Protein AF-A0A7C5XII7-F1 (afdb_monomer)

Nearest PDB structures (foldseek):
  1wsj-assembly7_G  TM=5.233E-01  e=1.350E-02  Escherichia coli
  1wsj-assembly8_H  TM=5.009E-01  e=2.763E-02  Escherichia coli
  3aa3-assembly1_A  TM=4.430E-01  e=1.111E-02  Escherichia coli K-12
  2z1h-assembly1_A  TM=4.162E-01  e=7.518E-03  Escherichia coli
  1wsj-assembly5_E  TM=3.905E-01  e=1.111E-02  Escherichia coli

Structure (mmCIF, N/CA/C/O backbone):
data_AF-A0A7C5XII7-F1
#
_entry.id   AF-A0A7C5XII7-F1
#
loop_
_atom_site.group_PDB
_atom_site.id
_atom_site.type_symbol
_atom_site.label_atom_id
_atom_site.label_alt_id
_atom_site.label_comp_id
_atom_site.label_asym_id
_atom_site.label_entity_id
_atom_site.label_seq_id
_atom_site.pdbx_PDB_ins_code
_atom_site.Cartn_x
_atom_site.Cartn_y
_atom_site.Cartn_z
_atom_site.occupancy
_atom_site.B_iso_or_equiv
_atom_site.auth_seq_id
_atom_site.auth_comp_id
_atom_site.auth_asym_id
_atom_site.auth_atom_id
_atom_site.pdbx_PDB_model_num
ATOM 1 N N . MET A 1 1 ? 9.520 8.735 26.325 1.00 40.75 1 MET A N 1
ATOM 2 C CA . MET A 1 1 ? 8.452 8.108 25.521 1.00 40.75 1 MET A CA 1
ATOM 3 C C . MET A 1 1 ? 7.611 9.247 24.988 1.00 40.75 1 MET A C 1
ATOM 5 O O . MET A 1 1 ? 7.132 10.019 25.806 1.00 40.75 1 MET A O 1
ATOM 9 N N . ALA A 1 2 ? 7.565 9.451 23.673 1.00 48.22 2 ALA A N 1
ATOM 10 C CA . ALA A 1 2 ? 6.790 10.546 23.098 1.00 48.22 2 ALA A CA 1
ATOM 11 C C . ALA A 1 2 ? 5.299 10.295 23.369 1.00 48.22 2 ALA A C 1
ATOM 13 O O . ALA A 1 2 ? 4.794 9.221 23.045 1.00 48.22 2 ALA A O 1
ATOM 14 N N . GLU A 1 3 ? 4.616 11.249 24.001 1.00 52.16 3 GLU A N 1
ATOM 15 C CA . GLU A 1 3 ? 3.157 11.235 24.074 1.00 52.16 3 GLU A CA 1
ATOM 16 C C . GLU A 1 3 ? 2.620 11.334 22.645 1.00 52.16 3 GLU A C 1
ATOM 18 O O . GLU A 1 3 ? 2.922 12.277 21.912 1.00 52.16 3 GLU A O 1
ATOM 23 N N . SER A 1 4 ? 1.881 10.311 22.220 1.00 53.38 4 SER A N 1
ATOM 24 C CA . SER A 1 4 ? 1.265 10.283 20.900 1.00 53.38 4 SER A CA 1
ATOM 25 C C . SER A 1 4 ? 0.262 11.433 20.793 1.00 53.38 4 SER A C 1
ATOM 27 O O . SER A 1 4 ? -0.728 11.472 21.521 1.00 53.38 4 SER A O 1
ATOM 29 N N . LEU A 1 5 ? 0.492 12.358 19.856 1.00 56.22 5 LEU A N 1
ATOM 30 C CA . LEU A 1 5 ? -0.451 13.432 19.507 1.00 56.22 5 LEU A CA 1
ATOM 31 C C . LEU A 1 5 ? -1.767 12.888 18.911 1.00 56.22 5 LEU A C 1
ATOM 33 O O . LEU A 1 5 ? -2.726 13.636 18.717 1.00 56.22 5 LEU A O 1
ATOM 37 N N . ILE A 1 6 ? -1.845 11.577 18.657 1.00 58.38 6 ILE A N 1
ATOM 38 C CA . ILE A 1 6 ? -3.070 10.862 18.304 1.00 58.38 6 ILE A CA 1
ATOM 39 C C . ILE A 1 6 ? -3.845 10.594 19.604 1.00 58.38 6 ILE A C 1
ATOM 41 O O . ILE A 1 6 ? -3.803 9.519 20.193 1.00 58.38 6 ILE A O 1
ATOM 45 N N . SER A 1 7 ? -4.565 11.614 20.071 1.00 59.88 7 SER A N 1
ATOM 46 C CA . SER A 1 7 ? -5.283 11.630 21.357 1.00 59.88 7 SER A CA 1
ATOM 47 C C . SER A 1 7 ? -6.508 10.708 21.441 1.00 59.88 7 SER A C 1
ATOM 49 O O . SER A 1 7 ? -7.154 10.629 22.487 1.00 59.88 7 SER A O 1
ATOM 51 N N . LYS A 1 8 ? -6.857 10.004 20.355 1.00 66.00 8 LYS A N 1
ATOM 52 C CA . LYS A 1 8 ? -7.933 9.008 20.346 1.00 66.00 8 LYS A CA 1
ATOM 53 C C . LYS A 1 8 ? -7.317 7.606 20.434 1.00 66.00 8 LYS A C 1
ATOM 55 O O . LYS A 1 8 ? -6.825 7.123 19.419 1.00 66.00 8 LYS A O 1
ATOM 60 N N . PRO A 1 9 ? -7.412 6.907 21.581 1.00 67.50 9 PRO A N 1
ATOM 61 C CA . PRO A 1 9 ? -6.815 5.575 21.757 1.00 67.50 9 PRO A CA 1
ATOM 62 C C . PRO A 1 9 ? -7.385 4.509 20.804 1.00 67.50 9 PRO A C 1
ATOM 64 O O . PRO A 1 9 ? -6.812 3.437 20.653 1.00 67.50 9 PRO A O 1
ATOM 67 N N . GLY A 1 10 ? -8.520 4.800 20.158 1.00 83.88 10 GLY A N 1
ATOM 68 C CA . GLY A 1 10 ? -9.165 3.945 19.166 1.00 83.88 10 GLY A CA 1
ATOM 69 C C . GLY A 1 10 ? -8.690 4.131 17.725 1.00 83.88 10 GLY A C 1
ATOM 70 O O . GLY A 1 10 ? -9.312 3.546 16.844 1.00 83.88 10 GLY A O 1
ATOM 71 N N . VAL A 1 11 ? -7.672 4.961 17.460 1.00 92.44 11 VAL A N 1
ATOM 72 C CA . VAL A 1 11 ? -7.245 5.237 16.081 1.00 92.44 11 VAL A CA 1
ATOM 73 C C . VAL A 1 11 ? -6.616 4.007 15.448 1.00 92.44 11 VAL A C 1
ATOM 75 O O . VAL A 1 11 ? -5.676 3.456 16.013 1.00 92.44 11 VAL A O 1
ATOM 78 N N . ARG A 1 12 ? -7.105 3.619 14.269 1.00 95.31 12 ARG A N 1
ATOM 79 C CA . ARG A 1 12 ? -6.579 2.515 13.463 1.00 95.31 12 ARG A CA 1
ATOM 80 C C . ARG A 1 12 ? -5.978 3.000 12.156 1.00 95.31 12 ARG A C 1
ATOM 82 O O . ARG A 1 12 ? -6.633 3.704 11.386 1.00 95.31 12 ARG A O 1
ATOM 89 N N . ALA A 1 13 ? -4.765 2.536 11.899 1.00 96.50 13 ALA A N 1
ATOM 90 C CA . ALA A 1 13 ? -4.079 2.674 10.626 1.00 96.50 13 ALA A CA 1
ATOM 91 C C . ALA A 1 13 ? -4.022 1.318 9.922 1.00 96.50 13 ALA A C 1
ATOM 93 O O . ALA A 1 13 ? -3.866 0.291 10.583 1.00 96.50 13 ALA A O 1
ATOM 94 N N . LEU A 1 14 ? -4.091 1.319 8.593 1.00 97.94 14 LEU A N 1
ATOM 95 C CA . LEU A 1 14 ? -3.636 0.194 7.781 1.00 97.94 14 LEU A CA 1
ATOM 96 C C . LEU A 1 14 ? -2.210 0.485 7.312 1.00 97.94 14 LEU A C 1
ATOM 98 O O . LEU A 1 14 ? -2.012 1.361 6.479 1.00 97.94 14 LEU A O 1
ATOM 102 N N . GLY A 1 15 ? -1.222 -0.237 7.830 1.00 97.38 15 GLY A N 1
ATOM 103 C CA . GLY A 1 15 ? 0.134 -0.214 7.279 1.00 97.38 15 GLY A CA 1
ATOM 104 C C . GLY A 1 15 ? 0.276 -1.274 6.196 1.00 97.38 15 GLY A C 1
ATOM 105 O O . GLY A 1 15 ? -0.083 -2.423 6.451 1.00 97.38 15 GLY A O 1
ATOM 106 N N . VAL A 1 16 ? 0.788 -0.914 5.019 1.00 97.31 16 VAL A N 1
ATOM 107 C CA . VAL A 1 16 ? 1.048 -1.847 3.914 1.00 97.31 16 VAL A CA 1
ATOM 108 C C . VAL A 1 16 ? 2.537 -1.880 3.603 1.00 97.31 16 VAL A C 1
ATOM 110 O O . VAL A 1 16 ? 3.163 -0.840 3.411 1.00 97.31 16 VAL A O 1
ATOM 113 N N . ALA A 1 17 ? 3.087 -3.088 3.539 1.00 95.06 17 ALA A N 1
ATOM 114 C CA . ALA A 1 17 ? 4.457 -3.345 3.126 1.00 95.06 17 ALA A CA 1
ATOM 115 C C . ALA A 1 17 ? 4.495 -4.477 2.099 1.00 95.06 17 ALA A C 1
ATOM 117 O O . ALA A 1 17 ? 3.563 -5.281 1.981 1.00 95.06 17 ALA A O 1
ATOM 118 N N . GLU A 1 18 ? 5.594 -4.544 1.365 1.00 94.00 18 GLU A N 1
ATOM 119 C CA . GLU A 1 18 ? 5.792 -5.485 0.273 1.00 94.00 18 GLU A CA 1
ATOM 120 C C . GLU A 1 18 ? 7.130 -6.212 0.413 1.00 94.00 18 GLU A C 1
ATOM 122 O O . GLU A 1 18 ? 8.065 -5.720 1.049 1.00 94.00 18 GLU A O 1
ATOM 127 N N . SER A 1 19 ? 7.235 -7.398 -0.175 1.00 94.00 19 SER A N 1
ATOM 128 C CA . SER A 1 19 ? 8.523 -8.057 -0.337 1.00 94.00 19 SER A CA 1
ATOM 129 C C . SER A 1 19 ? 8.503 -9.021 -1.513 1.00 94.00 19 SER A C 1
ATOM 131 O O . SER A 1 19 ? 7.618 -9.877 -1.630 1.00 94.00 19 SER A O 1
ATOM 133 N N . PHE A 1 20 ? 9.539 -8.946 -2.345 1.00 93.81 20 PHE A N 1
ATOM 134 C CA . PHE A 1 20 ? 9.751 -9.857 -3.461 1.00 93.81 20 PHE A CA 1
ATOM 135 C C . PHE A 1 20 ? 11.134 -10.502 -3.419 1.00 93.81 20 PHE A C 1
ATOM 137 O O . PHE A 1 20 ? 12.060 -10.059 -2.741 1.00 93.81 20 PHE A O 1
ATOM 144 N N . ARG A 1 21 ? 11.273 -11.588 -4.178 1.00 92.19 21 ARG A N 1
ATOM 145 C CA . ARG A 1 21 ? 12.565 -12.215 -4.469 1.00 92.19 21 ARG A CA 1
ATOM 146 C C . ARG A 1 21 ? 12.910 -11.970 -5.925 1.00 92.19 21 ARG A C 1
ATOM 148 O O . ARG A 1 21 ? 12.032 -12.051 -6.782 1.00 92.19 21 ARG A O 1
ATOM 155 N N . LEU A 1 22 ? 14.187 -11.733 -6.208 1.00 84.00 22 LEU A N 1
ATOM 156 C CA . LEU A 1 22 ? 14.663 -11.585 -7.579 1.00 84.00 22 LEU A CA 1
ATOM 157 C C . LEU A 1 22 ? 14.318 -12.844 -8.397 1.00 84.00 22 LEU A C 1
ATOM 159 O O . LEU A 1 22 ? 14.554 -13.964 -7.943 1.00 84.00 22 LEU A O 1
ATOM 163 N N . GLY A 1 23 ? 13.725 -12.655 -9.578 1.00 87.00 23 GLY A N 1
ATOM 164 C CA . GLY A 1 23 ? 13.229 -13.742 -10.433 1.00 87.00 23 GLY A CA 1
ATOM 165 C C . GLY A 1 23 ? 11.823 -14.253 -10.087 1.00 87.00 23 GLY A C 1
ATOM 166 O O . GLY A 1 23 ? 11.304 -15.109 -10.801 1.00 87.00 23 GLY A O 1
ATOM 167 N N . SER A 1 24 ? 11.185 -13.740 -9.029 1.00 93.19 24 SER A N 1
ATOM 168 C CA . SER A 1 24 ? 9.760 -13.978 -8.778 1.00 93.19 24 SER A CA 1
ATOM 169 C C . SER A 1 24 ? 8.907 -13.117 -9.716 1.00 93.19 24 SER A C 1
ATOM 171 O O . SER A 1 24 ? 9.182 -11.924 -9.831 1.00 93.19 24 SER A O 1
ATOM 173 N N . PRO A 1 25 ? 7.839 -13.664 -10.323 1.00 94.56 25 PRO A N 1
ATOM 174 C CA . PRO A 1 25 ? 6.887 -12.863 -11.097 1.00 94.56 25 PRO A CA 1
ATOM 175 C C . PRO A 1 25 ? 6.005 -11.954 -10.221 1.00 94.56 25 PRO A C 1
ATOM 177 O O . PRO A 1 25 ? 5.394 -11.019 -10.731 1.00 94.56 25 PRO A O 1
ATOM 180 N N . TYR A 1 26 ? 5.936 -12.208 -8.907 1.00 96.44 26 TYR A N 1
ATOM 181 C CA . TYR A 1 26 ? 5.080 -11.455 -7.982 1.00 96.44 26 TYR A CA 1
ATOM 182 C C . TYR A 1 26 ? 5.824 -11.037 -6.708 1.00 96.44 26 TYR A C 1
ATOM 184 O O . TYR A 1 26 ? 6.669 -11.786 -6.200 1.00 96.44 26 TYR A O 1
ATOM 192 N N . SER A 1 27 ? 5.451 -9.874 -6.175 1.00 96.19 27 SER A N 1
ATOM 193 C CA . SER A 1 27 ? 5.735 -9.450 -4.805 1.00 96.19 27 SER A CA 1
ATOM 194 C C . SER A 1 27 ? 4.581 -9.826 -3.878 1.00 96.19 27 SER A C 1
ATOM 196 O O . SER A 1 27 ? 3.420 -9.871 -4.295 1.00 96.19 27 SER A O 1
ATOM 198 N N . VAL A 1 28 ? 4.896 -10.121 -2.619 1.00 96.88 28 VAL A N 1
ATOM 199 C CA . VAL A 1 28 ? 3.910 -10.357 -1.563 1.00 96.88 28 VAL A CA 1
ATOM 200 C C . VAL A 1 28 ? 3.596 -9.032 -0.886 1.00 96.88 28 VAL A C 1
ATOM 202 O O . VAL A 1 28 ? 4.488 -8.409 -0.321 1.00 96.88 28 VAL A O 1
ATOM 205 N N . LEU A 1 29 ? 2.322 -8.647 -0.890 1.00 96.94 29 LEU A N 1
ATOM 206 C CA . LEU A 1 29 ? 1.811 -7.523 -0.111 1.00 96.94 29 LEU A CA 1
ATOM 207 C C . LEU A 1 29 ? 1.258 -8.028 1.218 1.00 96.94 29 LEU A C 1
ATOM 209 O O . LEU A 1 29 ? 0.523 -9.019 1.253 1.00 96.94 29 LEU A O 1
ATOM 213 N N . VAL A 1 30 ? 1.557 -7.319 2.300 1.00 97.94 30 VAL A N 1
ATOM 214 C CA . VAL A 1 30 ? 0.958 -7.551 3.614 1.00 97.94 30 VAL A CA 1
ATOM 215 C C . VAL A 1 30 ? 0.436 -6.228 4.143 1.00 97.94 30 VAL A C 1
ATOM 217 O O . VAL A 1 30 ? 1.183 -5.258 4.238 1.00 97.94 30 VAL A O 1
ATOM 220 N N . GLY A 1 31 ? -0.843 -6.203 4.508 1.00 97.94 31 GLY A N 1
ATOM 221 C CA . GLY A 1 31 ? -1.432 -5.093 5.242 1.00 97.94 31 GLY A CA 1
ATOM 222 C C . GLY A 1 31 ? -1.788 -5.497 6.661 1.00 97.94 31 GLY A C 1
ATOM 223 O O . GLY A 1 31 ? -2.362 -6.564 6.887 1.00 97.94 31 GLY A O 1
ATOM 224 N N . VAL A 1 32 ? -1.463 -4.635 7.615 1.00 98.25 32 VAL A N 1
ATOM 225 C CA . VAL A 1 32 ? -1.750 -4.819 9.037 1.00 98.25 32 VAL A CA 1
ATOM 226 C C . VAL A 1 32 ? -2.582 -3.644 9.524 1.00 98.25 32 VAL A C 1
ATOM 228 O O . VAL A 1 32 ? -2.161 -2.493 9.422 1.00 98.25 32 VAL A O 1
ATOM 231 N N . VAL A 1 33 ? -3.757 -3.938 10.078 1.00 98.19 33 VAL A N 1
ATOM 232 C CA . VAL A 1 33 ? -4.570 -2.944 10.779 1.00 98.19 33 VAL A CA 1
ATOM 233 C C . VAL A 1 33 ? -4.105 -2.900 12.222 1.00 98.19 33 VAL A C 1
ATOM 235 O O . VAL A 1 33 ? -4.280 -3.870 12.963 1.00 98.19 33 VAL A O 1
ATOM 238 N N . MET A 1 34 ? -3.512 -1.779 12.615 1.00 96.56 34 MET A N 1
ATOM 239 C CA . MET A 1 34 ? -2.983 -1.580 13.957 1.00 96.56 34 MET A CA 1
ATOM 240 C C . MET A 1 34 ? -3.623 -0.361 14.606 1.00 96.56 34 MET A C 1
ATOM 242 O O . MET A 1 34 ? -3.782 0.693 13.986 1.00 96.56 34 MET A O 1
ATOM 246 N N . ARG A 1 35 ? -3.987 -0.516 15.876 1.00 93.62 35 ARG A N 1
ATOM 247 C CA . ARG A 1 35 ? -4.497 0.558 16.719 1.00 93.62 35 ARG A CA 1
ATOM 248 C C . ARG A 1 35 ? -3.347 1.330 17.368 1.00 93.62 35 ARG A C 1
ATOM 250 O O . ARG A 1 35 ? -2.260 0.795 17.559 1.00 93.62 35 ARG A O 1
ATOM 257 N N . SER A 1 36 ? -3.581 2.580 17.760 1.00 90.31 36 SER A N 1
ATOM 258 C CA . SER A 1 36 ? -2.566 3.451 18.375 1.00 90.31 36 SER A CA 1
ATOM 259 C C . SER A 1 36 ? -1.935 2.911 19.668 1.00 90.31 36 SER A C 1
ATOM 261 O O . SER A 1 36 ? -0.884 3.399 20.072 1.00 90.31 36 SER A O 1
ATOM 263 N N . ASP A 1 37 ? -2.557 1.932 20.329 1.00 89.12 37 ASP A N 1
ATOM 264 C CA . ASP A 1 37 ? -2.014 1.237 21.504 1.00 89.12 37 ASP A CA 1
ATOM 265 C C . ASP A 1 37 ? -1.243 -0.056 21.158 1.00 89.12 37 ASP A C 1
ATOM 267 O O . ASP A 1 37 ? -0.863 -0.807 22.053 1.00 89.12 37 ASP A O 1
ATOM 271 N N . GLY A 1 38 ? -0.999 -0.313 19.869 1.00 90.00 38 GLY A N 1
ATOM 272 C CA . GLY A 1 38 ? -0.226 -1.449 19.364 1.00 90.00 38 GLY A CA 1
ATOM 273 C C . GLY A 1 38 ? -1.037 -2.724 19.126 1.00 90.00 38 GLY A C 1
ATOM 274 O O . GLY A 1 38 ? -0.474 -3.718 18.667 1.00 90.00 38 GLY A O 1
ATOM 275 N N . MET A 1 39 ? -2.345 -2.725 19.404 1.00 94.31 39 MET A N 1
ATOM 276 C CA . MET A 1 39 ? -3.193 -3.886 19.130 1.00 94.31 39 MET A CA 1
ATOM 277 C C . MET A 1 39 ? -3.346 -4.106 17.620 1.00 94.31 39 MET A C 1
ATOM 279 O O . MET A 1 39 ? -3.667 -3.174 16.881 1.00 94.31 39 MET A O 1
ATOM 283 N N . ILE A 1 40 ? -3.147 -5.347 17.169 1.00 97.00 40 ILE A N 1
ATOM 284 C CA . ILE A 1 40 ? -3.404 -5.752 15.782 1.00 97.00 40 ILE A CA 1
ATOM 285 C C . ILE A 1 40 ? -4.853 -6.228 15.679 1.00 97.00 40 ILE A C 1
ATOM 287 O O . ILE A 1 40 ? -5.222 -7.244 16.265 1.00 97.00 40 ILE A O 1
ATOM 291 N N . ASP A 1 41 ? -5.654 -5.501 14.905 1.00 95.88 41 ASP A N 1
ATOM 292 C CA . ASP A 1 41 ? -7.082 -5.772 14.705 1.00 95.88 41 ASP A CA 1
ATOM 293 C C . ASP A 1 41 ? -7.353 -6.577 13.418 1.00 95.88 41 ASP A C 1
ATOM 295 O O . ASP A 1 41 ? -8.465 -7.076 13.220 1.00 95.88 41 ASP A O 1
ATOM 299 N N . GLY A 1 42 ? -6.365 -6.708 12.527 1.00 97.19 42 GLY A N 1
ATOM 300 C CA . GLY A 1 42 ? -6.506 -7.457 11.281 1.00 97.19 42 GLY A CA 1
ATOM 301 C C . GLY A 1 42 ? -5.220 -7.548 10.467 1.00 97.19 42 GLY A C 1
ATOM 302 O O . GLY A 1 42 ? -4.336 -6.699 10.578 1.00 97.19 42 GLY A O 1
ATOM 303 N N . VAL A 1 43 ? -5.137 -8.584 9.634 1.00 98.12 43 VAL A N 1
ATOM 304 C CA . VAL A 1 43 ? -4.052 -8.802 8.671 1.00 98.12 43 VAL A CA 1
ATOM 305 C C . VAL A 1 43 ? -4.668 -9.248 7.351 1.00 98.12 43 VAL A C 1
ATOM 307 O O . VAL A 1 43 ? -5.565 -10.090 7.344 1.00 98.12 43 VAL A O 1
ATOM 310 N N . SER A 1 44 ? -4.178 -8.703 6.244 1.00 97.94 44 SER A N 1
ATOM 311 C CA . SER A 1 44 ? -4.537 -9.128 4.893 1.00 97.94 44 SER A CA 1
ATOM 312 C C . SER A 1 44 ? -3.281 -9.365 4.062 1.00 97.94 44 SER A C 1
ATOM 314 O O . SER A 1 44 ? -2.250 -8.723 4.273 1.00 97.94 44 SER A O 1
ATOM 316 N N . LEU A 1 45 ? -3.364 -10.319 3.137 1.00 98.00 45 LEU A N 1
ATOM 317 C CA . LEU A 1 45 ? -2.288 -10.664 2.220 1.00 98.00 45 LEU A CA 1
ATOM 318 C C . LEU A 1 45 ? -2.762 -10.463 0.788 1.00 98.00 45 LEU A C 1
ATOM 320 O O . LEU A 1 45 ? -3.855 -10.885 0.413 1.00 98.00 45 LEU A O 1
ATOM 324 N N . GLY A 1 46 ? -1.891 -9.883 -0.023 1.00 96.62 46 GLY A N 1
ATOM 325 C CA . GLY A 1 46 ? -2.097 -9.681 -1.445 1.00 96.62 46 GLY A CA 1
ATOM 326 C C . GLY A 1 46 ? -0.846 -10.027 -2.235 1.00 96.62 46 GLY A C 1
ATOM 327 O O . GLY A 1 46 ? 0.181 -10.451 -1.697 1.00 96.62 46 GLY A O 1
ATOM 328 N N . ARG A 1 47 ? -0.939 -9.848 -3.547 1.00 97.25 47 ARG A N 1
ATOM 329 C CA . ARG A 1 47 ? 0.201 -9.926 -4.455 1.00 97.25 47 ARG A CA 1
ATOM 330 C C . ARG A 1 47 ? 0.097 -8.804 -5.466 1.00 97.25 47 ARG A C 1
ATOM 332 O O . ARG A 1 47 ? -1.014 -8.424 -5.817 1.00 97.25 47 ARG A O 1
ATOM 339 N N . THR A 1 48 ? 1.246 -8.345 -5.928 1.00 97.00 48 THR A N 1
ATOM 340 C CA . THR A 1 48 ? 1.369 -7.413 -7.048 1.00 97.00 48 THR A CA 1
ATOM 341 C C . THR A 1 48 ? 2.447 -7.926 -7.992 1.00 97.00 48 THR A C 1
ATOM 343 O O . THR A 1 48 ? 3.321 -8.699 -7.586 1.00 97.00 48 THR A O 1
ATOM 346 N N . THR A 1 49 ? 2.382 -7.543 -9.256 1.00 96.19 49 THR A N 1
ATOM 347 C CA . THR A 1 49 ? 3.331 -7.991 -10.275 1.00 96.19 49 THR A CA 1
ATOM 348 C C . THR A 1 49 ? 4.665 -7.259 -10.107 1.00 96.19 49 THR A C 1
ATOM 350 O O . THR A 1 49 ? 4.695 -6.045 -9.907 1.00 96.19 49 THR A O 1
ATOM 353 N N . VAL A 1 50 ? 5.786 -7.984 -10.160 1.00 94.38 50 VAL A N 1
ATOM 354 C CA . VAL A 1 50 ? 7.122 -7.360 -10.101 1.00 94.38 50 VAL A CA 1
ATOM 355 C C . VAL A 1 50 ? 7.385 -6.654 -11.433 1.00 94.38 50 VAL A C 1
ATOM 357 O O . VAL A 1 50 ? 7.304 -7.303 -12.474 1.00 94.38 50 VAL A O 1
ATOM 360 N N . GLY A 1 51 ? 7.667 -5.347 -11.420 1.00 90.25 51 GLY A N 1
ATOM 361 C CA . GLY A 1 51 ? 7.748 -4.542 -12.650 1.00 90.25 51 GLY A CA 1
ATOM 362 C C . GLY A 1 51 ? 6.407 -4.299 -13.343 1.00 90.25 51 GLY A C 1
ATOM 363 O O . GLY A 1 51 ? 6.393 -3.948 -14.516 1.00 90.25 51 GLY A O 1
ATOM 364 N N . GLY A 1 52 ? 5.286 -4.549 -12.659 1.00 92.25 52 GLY A N 1
ATOM 365 C CA . GLY A 1 52 ? 3.948 -4.307 -13.199 1.00 92.25 52 GLY A CA 1
ATOM 366 C C . GLY A 1 52 ? 3.440 -2.883 -12.968 1.00 92.25 52 GLY A C 1
ATOM 367 O O . GLY A 1 52 ? 4.170 -2.015 -12.505 1.00 92.25 52 GLY A O 1
ATOM 368 N N . LEU A 1 53 ? 2.149 -2.689 -13.248 1.00 93.69 53 LEU A N 1
ATOM 369 C CA . LEU A 1 53 ? 1.397 -1.440 -13.032 1.00 93.69 53 LEU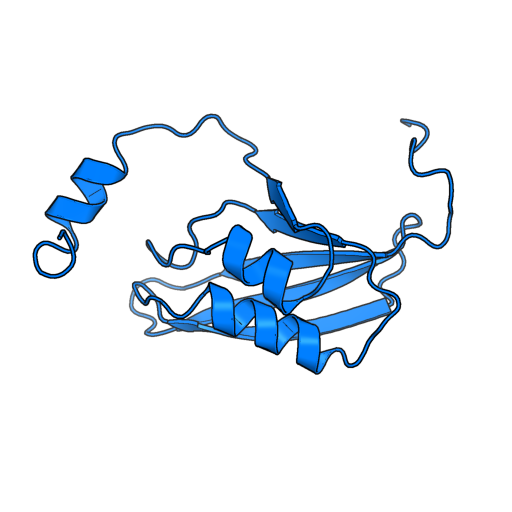 A CA 1
ATOM 370 C C . LEU A 1 53 ? 0.144 -1.671 -12.162 1.00 93.69 53 LEU A C 1
ATOM 372 O O . LEU A 1 53 ? -0.831 -0.928 -12.217 1.00 93.69 53 LEU A O 1
ATOM 3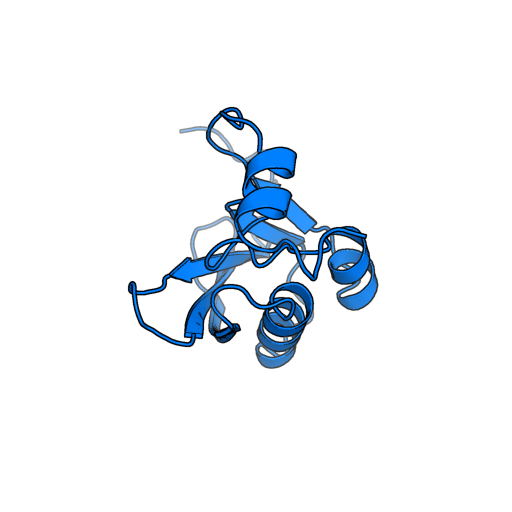76 N N . ASP A 1 54 ? 0.128 -2.769 -11.406 1.00 96.38 54 ASP A N 1
ATOM 377 C CA . ASP A 1 54 ? -1.016 -3.250 -10.628 1.00 96.38 54 ASP A CA 1
ATOM 378 C C . ASP A 1 54 ? -0.918 -2.953 -9.122 1.00 96.38 54 ASP A C 1
ATOM 380 O O . ASP A 1 54 ? -1.773 -3.427 -8.368 1.00 96.38 54 ASP A O 1
ATOM 384 N N . ALA A 1 55 ? 0.074 -2.178 -8.662 1.00 96.94 55 ALA A N 1
ATOM 385 C CA . ALA A 1 55 ? 0.270 -1.885 -7.240 1.00 96.94 55 ALA A CA 1
ATOM 386 C C . ALA A 1 55 ? -0.929 -1.160 -6.613 1.00 96.94 55 ALA A C 1
ATOM 388 O O . ALA A 1 55 ? -1.445 -1.621 -5.591 1.00 96.94 55 ALA A O 1
ATOM 389 N N . THR A 1 56 ? -1.416 -0.083 -7.242 1.00 97.69 56 THR A N 1
ATOM 390 C CA . THR A 1 56 ? -2.578 0.698 -6.774 1.00 97.69 56 THR A CA 1
ATOM 391 C C . THR A 1 56 ? -3.791 -0.200 -6.540 1.00 97.69 56 THR A C 1
ATOM 393 O O . THR A 1 56 ? -4.369 -0.234 -5.453 1.00 97.69 56 THR A O 1
ATOM 396 N N . GLU A 1 57 ? -4.135 -0.997 -7.548 1.00 98.19 57 GLU A N 1
ATOM 397 C CA . GLU A 1 57 ? -5.276 -1.906 -7.504 1.00 98.19 57 GLU A CA 1
ATOM 398 C C . GLU A 1 57 ? -5.084 -3.060 -6.517 1.00 98.19 57 GLU A C 1
ATOM 400 O O . GLU A 1 57 ? -6.024 -3.510 -5.862 1.00 98.19 57 GLU A O 1
ATOM 405 N N . SER A 1 58 ? -3.856 -3.551 -6.373 1.00 97.88 58 SER A N 1
ATOM 406 C CA . SER A 1 58 ? -3.552 -4.622 -5.427 1.00 97.88 58 SER A CA 1
ATOM 407 C C . SER A 1 58 ? -3.664 -4.154 -3.978 1.00 97.88 58 SER A C 1
ATOM 409 O O . SER A 1 58 ? -4.177 -4.902 -3.145 1.00 97.88 58 SER A O 1
ATOM 411 N N . ILE A 1 59 ? -3.265 -2.914 -3.681 1.00 98.00 59 ILE A N 1
ATOM 412 C CA . ILE A 1 59 ? -3.457 -2.299 -2.362 1.00 98.00 59 ILE A CA 1
ATOM 413 C C . ILE A 1 59 ? -4.943 -2.033 -2.101 1.00 98.00 59 ILE A C 1
ATOM 415 O O . ILE A 1 59 ? -5.423 -2.329 -1.006 1.00 98.00 59 ILE A O 1
ATOM 419 N N . ALA A 1 60 ? -5.688 -1.545 -3.098 1.00 98.19 60 ALA A N 1
ATOM 420 C CA . ALA A 1 60 ? -7.125 -1.322 -2.960 1.00 98.19 60 ALA A CA 1
ATOM 421 C C . ALA A 1 60 ? -7.874 -2.622 -2.619 1.00 98.19 60 ALA A C 1
ATOM 423 O O . ALA A 1 60 ? -8.590 -2.681 -1.620 1.00 98.19 60 ALA A O 1
ATOM 424 N N . ARG A 1 61 ? -7.607 -3.710 -3.354 1.00 98.12 61 ARG A N 1
ATOM 425 C CA . ARG A 1 61 ? -8.164 -5.041 -3.049 1.00 98.12 61 ARG A CA 1
ATOM 426 C C . ARG A 1 61 ? -7.764 -5.553 -1.667 1.00 98.12 61 ARG A C 1
ATOM 428 O O . ARG A 1 61 ? -8.567 -6.201 -0.999 1.00 98.12 61 ARG A O 1
ATOM 435 N N . LEU A 1 62 ? -6.527 -5.288 -1.243 1.00 97.50 62 LEU A N 1
ATOM 436 C CA . LEU A 1 62 ? -6.032 -5.680 0.077 1.00 97.50 62 LEU A CA 1
ATOM 437 C C . LEU A 1 62 ? -6.804 -4.964 1.194 1.00 97.50 62 LEU A C 1
ATOM 439 O O . LEU A 1 62 ? -7.134 -5.591 2.202 1.00 97.50 62 LEU A O 1
ATOM 443 N N . TYR A 1 63 ? -7.105 -3.675 1.010 1.00 98.19 63 TYR A N 1
ATOM 444 C CA . TYR A 1 63 ? -7.954 -2.902 1.914 1.00 98.19 63 TYR A CA 1
ATOM 445 C C . TYR A 1 63 ? -9.387 -3.449 1.943 1.00 98.19 63 TYR A C 1
ATOM 447 O O . TYR A 1 63 ? -9.916 -3.743 3.014 1.00 98.19 63 TYR A O 1
ATOM 455 N N . GLU A 1 64 ? -10.000 -3.650 0.775 1.00 97.31 64 GLU A N 1
ATOM 456 C CA . GLU A 1 64 ? -11.374 -4.150 0.654 1.00 97.31 64 GLU A CA 1
ATOM 457 C C . GLU A 1 64 ? -11.552 -5.530 1.298 1.00 97.31 64 GLU A C 1
ATOM 459 O O . GLU A 1 64 ? -12.552 -5.780 1.975 1.00 97.31 64 GLU A O 1
ATOM 464 N N . SER A 1 65 ? -10.564 -6.420 1.156 1.00 97.50 65 SER A N 1
ATOM 465 C CA . SER A 1 65 ? -10.635 -7.779 1.698 1.00 97.50 65 SER A CA 1
ATOM 466 C C . SER A 1 65 ? -10.613 -7.834 3.227 1.00 97.50 65 SER A C 1
ATOM 468 O O . SER A 1 65 ? -10.969 -8.863 3.799 1.00 97.50 65 SER A O 1
ATOM 470 N N . LEU A 1 66 ? -10.199 -6.755 3.905 1.00 97.25 66 LEU A N 1
ATOM 471 C CA . LEU A 1 66 ? -10.320 -6.651 5.360 1.00 97.25 66 LEU A CA 1
ATOM 472 C C . LEU A 1 66 ? -11.791 -6.534 5.785 1.00 97.25 66 LEU A C 1
ATOM 474 O O . LEU A 1 66 ? -12.124 -6.931 6.900 1.00 97.25 66 LEU A O 1
ATOM 478 N N . GLY A 1 67 ? -12.668 -6.002 4.922 1.00 96.25 67 GLY A N 1
ATOM 479 C CA . GLY A 1 67 ? -14.095 -5.835 5.214 1.00 96.25 67 GLY A CA 1
ATOM 480 C C . GLY A 1 67 ? -14.366 -4.881 6.381 1.00 96.25 67 GLY A C 1
ATOM 481 O O . GLY A 1 67 ? -15.318 -5.079 7.136 1.00 96.25 67 GLY A O 1
ATOM 482 N N . ARG A 1 68 ? -13.502 -3.875 6.569 1.00 94.50 68 ARG A N 1
ATOM 483 C CA . ARG A 1 68 ? -13.540 -2.944 7.702 1.00 94.50 68 ARG A CA 1
ATOM 484 C C . ARG A 1 68 ? -13.868 -1.532 7.249 1.00 94.50 68 ARG A C 1
ATOM 486 O O . ARG A 1 68 ? -13.375 -1.072 6.230 1.00 94.50 68 ARG A O 1
ATOM 493 N N . ASN A 1 69 ? -14.646 -0.829 8.061 1.00 94.31 69 ASN A N 1
ATOM 494 C CA . ASN A 1 69 ? -14.999 0.581 7.873 1.00 94.31 69 ASN A CA 1
ATOM 495 C C . ASN A 1 69 ? -14.433 1.486 8.981 1.00 94.31 69 ASN A C 1
ATOM 497 O O . ASN A 1 69 ? -14.801 2.652 9.082 1.00 94.31 69 ASN A O 1
ATOM 501 N N . ASP A 1 70 ? -13.586 0.937 9.851 1.00 95.00 70 ASP A N 1
ATOM 502 C CA . ASP A 1 70 ? -13.025 1.611 11.020 1.00 95.00 70 ASP A CA 1
ATOM 503 C C . ASP A 1 70 ? -11.522 1.900 10.885 1.00 95.00 70 ASP A C 1
ATOM 505 O O . ASP A 1 70 ? -10.882 2.276 11.870 1.00 95.00 70 ASP A O 1
ATOM 509 N N . ILE A 1 71 ? -10.975 1.716 9.678 1.00 96.88 71 ILE A N 1
ATOM 510 C CA . ILE A 1 71 ? -9.626 2.122 9.277 1.00 96.88 71 ILE A CA 1
ATOM 511 C C . ILE A 1 71 ? -9.688 3.604 8.913 1.00 96.88 71 ILE A C 1
ATOM 513 O O . ILE A 1 71 ? -10.503 4.008 8.091 1.00 96.88 71 ILE A O 1
ATOM 517 N N . GLN A 1 72 ? -8.843 4.423 9.533 1.00 95.81 72 GLN A N 1
ATOM 518 C CA . GLN A 1 72 ? -8.939 5.881 9.396 1.00 95.81 72 GLN A CA 1
ATOM 519 C C . GLN A 1 72 ?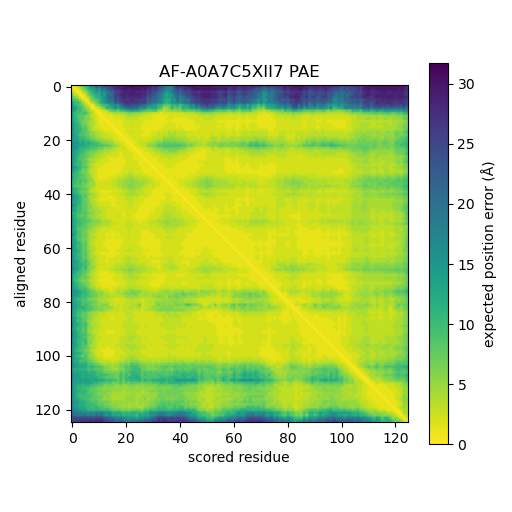 -7.939 6.469 8.412 1.00 95.81 72 GLN A C 1
ATOM 521 O O . GLN A 1 72 ? -8.130 7.599 7.979 1.00 95.81 72 GLN A O 1
ATOM 526 N N . PHE A 1 73 ? -6.858 5.752 8.118 1.00 96.62 73 PHE A N 1
ATOM 527 C CA . PHE A 1 73 ? -5.863 6.123 7.121 1.00 96.62 73 PHE A CA 1
ATOM 528 C C . PHE A 1 73 ? -4.999 4.913 6.770 1.00 96.62 73 PHE A C 1
ATOM 530 O O . PHE A 1 73 ? -4.907 3.947 7.538 1.00 96.62 73 PHE A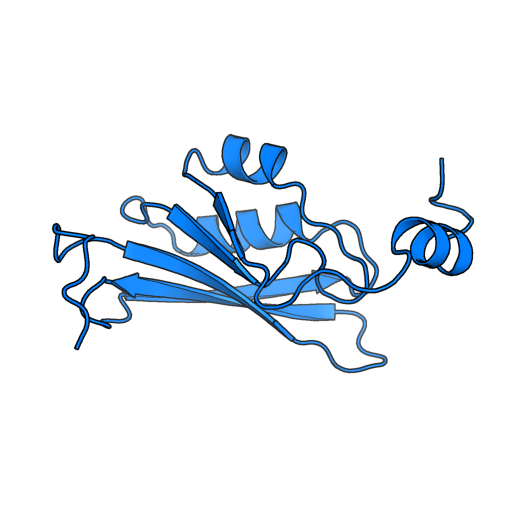 O 1
ATOM 537 N N . LEU A 1 74 ? -4.354 4.989 5.612 1.00 97.81 74 LEU A N 1
ATOM 538 C CA . LEU A 1 74 ? -3.445 3.973 5.099 1.00 97.81 74 LEU A CA 1
ATOM 539 C C . LEU A 1 74 ? -2.025 4.548 5.048 1.00 97.81 74 LEU A C 1
ATOM 541 O O . LEU A 1 74 ? -1.835 5.688 4.633 1.00 97.81 74 LEU A O 1
ATOM 545 N N . MET A 1 75 ? -1.034 3.777 5.490 1.00 96.44 75 MET A N 1
ATOM 546 C CA . MET A 1 75 ? 0.387 4.125 5.449 1.00 96.44 75 MET A CA 1
ATOM 547 C C . MET A 1 75 ? 1.139 3.159 4.534 1.00 96.44 75 MET A C 1
ATOM 549 O O . MET A 1 75 ? 0.965 1.945 4.654 1.00 96.44 75 MET A O 1
ATOM 553 N N . ILE A 1 76 ? 1.985 3.694 3.657 1.00 94.94 76 ILE A N 1
ATOM 554 C CA . ILE A 1 76 ? 2.819 2.924 2.726 1.00 94.94 76 ILE A CA 1
ATOM 555 C C . ILE A 1 76 ? 4.263 3.396 2.853 1.00 94.94 76 ILE A C 1
ATOM 557 O O . ILE A 1 76 ? 4.514 4.599 2.957 1.00 94.94 76 ILE A O 1
ATOM 561 N N . ASP A 1 77 ? 5.195 2.449 2.852 1.00 88.62 77 ASP A N 1
ATOM 562 C CA . ASP A 1 77 ? 6.628 2.721 2.759 1.00 88.62 77 ASP A CA 1
ATOM 563 C C . ASP A 1 77 ? 7.032 2.913 1.288 1.00 88.62 77 ASP A C 1
ATOM 565 O O . ASP A 1 77 ? 7.113 1.953 0.522 1.00 88.62 77 ASP A O 1
ATOM 569 N N . GLY A 1 78 ? 7.218 4.171 0.887 1.00 87.56 78 GLY A N 1
ATOM 570 C CA . GLY A 1 78 ? 7.471 4.581 -0.492 1.00 87.56 78 GLY A CA 1
ATOM 571 C C . GLY A 1 78 ? 6.247 4.503 -1.418 1.00 87.56 78 GLY A C 1
ATOM 572 O O . GLY A 1 78 ? 5.257 3.824 -1.156 1.00 87.56 78 GLY A O 1
ATOM 573 N N . CYS A 1 79 ? 6.311 5.223 -2.541 1.00 88.62 79 CYS A N 1
ATOM 574 C CA . CYS A 1 79 ? 5.297 5.174 -3.606 1.00 88.62 79 CYS A CA 1
ATOM 575 C C . CYS A 1 79 ? 5.715 4.295 -4.794 1.00 88.62 79 CYS A C 1
ATOM 577 O O . CYS A 1 79 ? 4.965 4.163 -5.757 1.00 88.62 79 CYS A O 1
ATOM 579 N N . ILE A 1 80 ? 6.908 3.699 -4.739 1.00 90.75 80 ILE A N 1
ATOM 580 C CA . ILE A 1 80 ? 7.429 2.791 -5.757 1.00 90.75 80 ILE A CA 1
ATOM 581 C C . ILE A 1 80 ? 7.772 1.484 -5.061 1.00 90.75 80 ILE A C 1
ATOM 583 O O . ILE A 1 80 ? 8.697 1.436 -4.254 1.00 90.75 80 ILE A O 1
ATOM 587 N N . ILE A 1 81 ? 7.035 0.431 -5.393 1.00 89.94 81 ILE A N 1
ATOM 588 C CA . ILE A 1 81 ? 7.201 -0.891 -4.794 1.00 89.94 81 ILE A CA 1
ATOM 589 C C . ILE A 1 81 ? 7.511 -1.934 -5.862 1.00 89.94 81 ILE A C 1
ATOM 591 O O . ILE A 1 81 ? 7.381 -1.679 -7.055 1.00 89.94 81 ILE A O 1
ATOM 595 N N . SER A 1 82 ? 7.909 -3.135 -5.448 1.00 87.38 82 SER A N 1
ATOM 596 C CA . SER A 1 82 ? 7.904 -4.332 -6.298 1.00 87.38 82 SER A CA 1
ATOM 597 C C . SER A 1 82 ? 8.638 -4.137 -7.626 1.00 87.38 82 SER A C 1
ATOM 599 O O . SER A 1 82 ? 8.149 -4.546 -8.675 1.00 87.38 82 SER A O 1
ATOM 601 N N . TRP A 1 83 ? 9.813 -3.503 -7.569 1.00 88.88 83 TRP A N 1
ATOM 602 C CA . TRP A 1 83 ? 10.628 -3.143 -8.732 1.00 88.88 83 TRP A CA 1
ATOM 603 C C . TRP A 1 83 ? 9.896 -2.225 -9.727 1.00 88.88 83 TRP A C 1
ATOM 605 O O . TRP A 1 83 ? 9.451 -2.676 -10.770 1.00 88.88 83 TRP A O 1
ATOM 615 N N . TYR A 1 84 ? 9.822 -0.925 -9.423 1.00 89.50 84 TYR A N 1
ATOM 616 C CA . TYR A 1 84 ? 9.223 0.110 -10.287 1.00 89.50 84 TYR A CA 1
ATOM 617 C C . TYR A 1 84 ? 7.706 -0.003 -10.535 1.00 89.50 84 TYR A C 1
ATOM 619 O O . TYR A 1 84 ? 7.189 0.668 -11.420 1.00 89.50 84 TYR A O 1
ATOM 627 N N . ASN A 1 85 ? 6.974 -0.771 -9.724 1.00 92.38 85 ASN A N 1
ATOM 628 C CA . ASN A 1 85 ? 5.511 -0.774 -9.734 1.00 92.38 85 ASN A CA 1
ATOM 629 C C . ASN A 1 85 ? 5.005 0.429 -8.921 1.00 92.38 85 ASN A C 1
ATOM 631 O O . ASN A 1 85 ? 5.017 0.425 -7.685 1.00 92.38 85 ASN A O 1
ATOM 635 N N . ILE A 1 86 ? 4.677 1.507 -9.632 1.00 93.19 86 ILE A N 1
ATOM 636 C CA . ILE A 1 86 ? 4.337 2.810 -9.054 1.00 93.19 86 ILE A CA 1
ATOM 637 C C . ILE A 1 86 ? 2.912 2.780 -8.497 1.00 93.19 86 ILE A C 1
ATOM 639 O O . ILE A 1 86 ? 1.986 2.275 -9.128 1.00 93.19 86 ILE A O 1
ATOM 643 N N . ILE A 1 87 ? 2.736 3.361 -7.313 1.00 95.94 87 ILE A N 1
ATOM 644 C CA . ILE A 1 87 ? 1.438 3.540 -6.670 1.00 95.94 87 ILE A CA 1
ATOM 645 C C . ILE A 1 87 ? 0.911 4.934 -7.014 1.00 95.94 87 ILE A C 1
ATOM 647 O O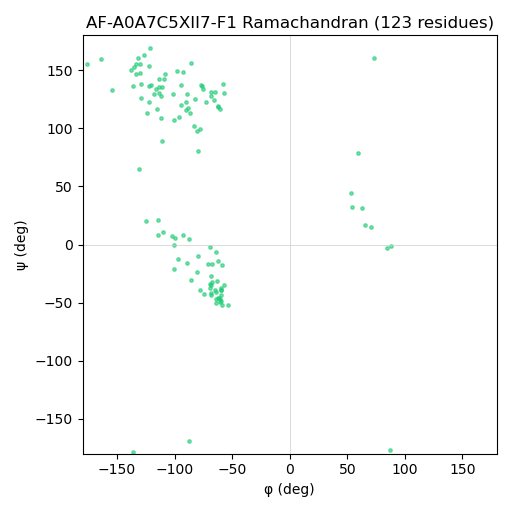 . ILE A 1 87 ? 1.515 5.943 -6.645 1.00 95.94 87 ILE A O 1
ATOM 651 N N . ASP A 1 88 ? -0.252 4.992 -7.658 1.00 96.19 88 ASP A N 1
ATOM 652 C CA . ASP A 1 88 ? -1.008 6.233 -7.831 1.00 96.19 88 ASP A CA 1
ATOM 653 C C . ASP A 1 88 ? -1.739 6.560 -6.520 1.00 96.19 88 ASP A C 1
ATOM 655 O O . ASP A 1 88 ? -2.782 5.991 -6.184 1.00 96.19 88 ASP A O 1
ATOM 659 N N . LEU A 1 89 ? -1.152 7.473 -5.744 1.00 96.12 89 LEU A N 1
ATOM 660 C CA . LEU A 1 89 ? -1.670 7.874 -4.437 1.00 96.12 89 LEU A CA 1
ATOM 661 C C . LEU A 1 89 ? -3.002 8.631 -4.540 1.00 96.12 89 LEU A C 1
ATOM 663 O O . LEU A 1 89 ? -3.830 8.519 -3.635 1.00 96.12 89 LEU A O 1
ATOM 667 N N . GLU A 1 90 ? -3.223 9.389 -5.616 1.00 96.25 90 GLU A N 1
ATOM 668 C CA . GLU A 1 90 ? -4.461 10.148 -5.815 1.00 96.25 90 GLU A CA 1
ATOM 669 C C . GLU A 1 90 ? -5.614 9.225 -6.204 1.00 96.25 90 GLU A C 1
ATOM 671 O O . GLU A 1 90 ? -6.733 9.356 -5.702 1.00 96.25 90 GLU A O 1
ATOM 676 N N . GLU A 1 91 ? -5.360 8.266 -7.093 1.00 97.75 91 GLU A N 1
ATOM 677 C CA . GLU A 1 91 ? -6.309 7.209 -7.413 1.00 97.75 91 GLU A CA 1
ATOM 678 C C . GLU A 1 91 ? -6.639 6.372 -6.176 1.00 97.75 91 GLU A C 1
ATOM 680 O O . GLU A 1 91 ? -7.820 6.161 -5.884 1.00 97.75 91 GLU A O 1
ATOM 685 N N . LEU A 1 92 ? -5.627 5.953 -5.413 1.00 97.69 92 LEU A N 1
ATOM 686 C CA . LEU A 1 92 ? -5.833 5.156 -4.208 1.00 97.69 92 LEU A CA 1
ATOM 687 C C . LEU A 1 92 ? -6.667 5.910 -3.164 1.00 97.69 92 LEU A C 1
ATOM 689 O O . LEU A 1 92 ? -7.634 5.360 -2.639 1.00 97.69 92 LEU A O 1
ATOM 693 N N . ALA A 1 93 ? -6.350 7.183 -2.907 1.00 97.12 93 ALA A N 1
ATOM 694 C CA . ALA A 1 93 ? -7.110 8.018 -1.979 1.00 97.12 93 ALA A CA 1
ATOM 695 C C . ALA A 1 93 ? -8.577 8.168 -2.411 1.00 97.12 93 ALA A C 1
ATOM 697 O O . ALA A 1 93 ? -9.480 8.028 -1.587 1.00 97.12 93 ALA A O 1
ATOM 698 N N . ARG A 1 94 ? -8.830 8.394 -3.710 1.00 97.56 94 ARG A N 1
ATOM 699 C CA . ARG A 1 94 ? -10.194 8.493 -4.257 1.00 97.56 94 ARG A CA 1
ATOM 700 C C . ARG A 1 94 ? -10.973 7.185 -4.152 1.00 97.56 94 ARG A C 1
ATOM 702 O O . ARG A 1 94 ? -12.169 7.231 -3.886 1.00 97.56 94 ARG A O 1
ATOM 709 N N . LYS A 1 95 ? -10.329 6.037 -4.385 1.00 97.56 95 LYS A N 1
ATOM 710 C CA . LYS A 1 95 ? -10.979 4.717 -4.302 1.00 97.56 95 LYS A CA 1
ATOM 711 C C . LYS A 1 95 ? -11.357 4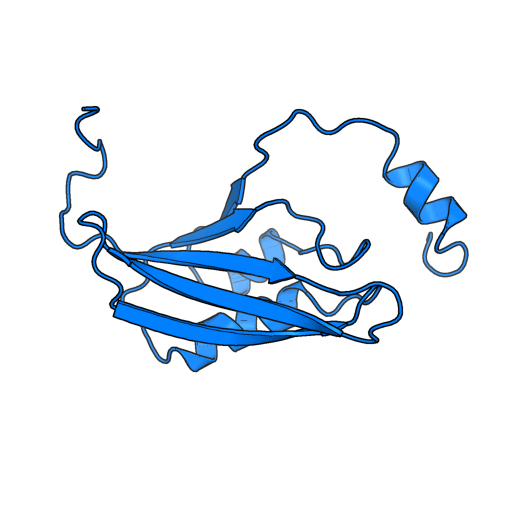.354 -2.873 1.00 97.56 95 LYS A C 1
ATOM 713 O O . LYS A 1 95 ? -12.439 3.820 -2.653 1.00 97.56 95 LYS A O 1
ATOM 718 N N . LEU A 1 96 ? -10.457 4.610 -1.926 1.00 96.88 96 LEU A N 1
ATOM 719 C CA . LEU A 1 96 ? -10.626 4.157 -0.547 1.00 96.88 96 LEU A CA 1
ATOM 720 C C . LEU A 1 96 ? -11.387 5.148 0.338 1.00 96.88 96 LEU A C 1
ATOM 722 O O . LEU A 1 96 ? -11.831 4.760 1.416 1.00 96.88 96 LEU A O 1
ATOM 726 N N . ASP A 1 97 ? -11.526 6.402 -0.103 1.00 96.38 97 ASP A N 1
ATOM 727 C CA . ASP A 1 97 ? -12.162 7.496 0.646 1.00 96.38 97 ASP A CA 1
ATOM 728 C C . ASP A 1 97 ? -11.554 7.698 2.050 1.00 96.38 97 ASP A C 1
ATOM 730 O O . ASP A 1 97 ? -12.221 8.074 3.015 1.00 96.38 97 ASP A O 1
ATOM 734 N N . ILE A 1 98 ? -10.249 7.432 2.172 1.00 96.56 98 ILE A N 1
ATOM 735 C CA . ILE A 1 98 ? -9.458 7.652 3.386 1.00 96.56 98 ILE A CA 1
ATOM 736 C C . ILE A 1 98 ? -8.115 8.310 3.040 1.00 96.56 98 ILE A C 1
ATOM 738 O O . ILE A 1 98 ? -7.590 8.114 1.940 1.00 96.56 98 ILE A O 1
ATOM 742 N N . PRO A 1 99 ? -7.513 9.070 3.972 1.00 97.19 99 PRO A N 1
ATOM 743 C CA . PRO A 1 99 ? -6.176 9.620 3.794 1.00 97.19 99 PRO A CA 1
ATOM 744 C C . PRO A 1 99 ? -5.122 8.536 3.539 1.00 97.19 99 PRO A C 1
ATOM 746 O O . PRO A 1 99 ? -5.083 7.515 4.232 1.00 97.19 99 PRO A O 1
ATOM 749 N N . ILE A 1 100 ? -4.223 8.814 2.593 1.00 97.69 100 ILE A N 1
ATOM 750 C CA . ILE A 1 100 ? -3.068 7.974 2.267 1.00 97.69 100 ILE A CA 1
ATOM 751 C C . ILE A 1 100 ? -1.793 8.714 2.671 1.00 97.69 100 ILE A C 1
ATOM 753 O O . ILE A 1 100 ? -1.588 9.868 2.296 1.00 97.69 100 ILE A O 1
ATOM 757 N N . LEU A 1 101 ? -0.938 8.052 3.445 1.00 95.75 101 LEU A N 1
ATOM 758 C CA . LEU A 1 101 ? 0.360 8.554 3.870 1.00 95.75 101 LEU A CA 1
ATOM 759 C C . LEU A 1 101 ? 1.450 7.726 3.190 1.00 95.75 101 LEU A C 1
ATOM 761 O O . LEU A 1 101 ? 1.674 6.572 3.548 1.00 95.75 101 LEU A O 1
ATOM 765 N N . CYS A 1 102 ? 2.142 8.332 2.230 1.00 93.88 102 CYS A N 1
ATOM 766 C CA . CYS A 1 102 ? 3.372 7.785 1.673 1.00 93.88 102 CYS A CA 1
ATOM 767 C C . CYS A 1 102 ? 4.551 8.273 2.516 1.00 93.88 102 CYS A C 1
ATOM 769 O O . CYS A 1 102 ? 4.797 9.478 2.604 1.00 93.88 102 CYS A O 1
ATOM 771 N N . LEU A 1 103 ? 5.262 7.347 3.149 1.00 91.19 103 LEU A N 1
ATOM 772 C CA . LEU A 1 103 ? 6.420 7.644 3.978 1.00 91.19 103 LEU A CA 1
ATOM 773 C C . LEU A 1 103 ? 7.696 7.354 3.198 1.00 91.19 103 LEU A C 1
ATOM 775 O O . LEU A 1 103 ? 7.846 6.276 2.642 1.00 91.19 103 LEU A O 1
ATOM 779 N N . ALA A 1 104 ? 8.614 8.314 3.181 1.00 85.31 104 ALA A N 1
ATOM 780 C CA . AL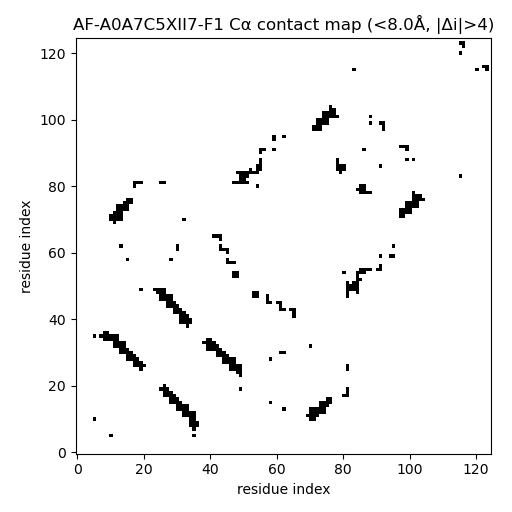A A 1 104 ? 9.984 8.109 2.736 1.00 85.31 104 ALA A CA 1
ATOM 781 C C . ALA A 1 104 ? 10.895 8.332 3.946 1.00 85.31 104 ALA A C 1
ATOM 783 O O . ALA A 1 104 ? 10.894 9.416 4.532 1.00 85.31 104 ALA A O 1
ATOM 784 N N . PHE A 1 105 ? 11.612 7.288 4.364 1.00 81.31 105 PHE A N 1
ATOM 785 C CA . PHE A 1 105 ? 12.529 7.361 5.509 1.00 81.31 105 PHE A CA 1
ATOM 786 C C . PHE A 1 105 ? 13.880 7.978 5.146 1.00 81.31 105 PHE A C 1
ATOM 788 O O . PHE A 1 105 ? 14.560 8.523 6.015 1.00 81.31 105 PHE A O 1
ATOM 795 N N . GLU A 1 106 ? 14.241 7.909 3.869 1.00 83.25 106 GLU A N 1
ATOM 796 C CA . GLU A 1 106 ? 15.463 8.467 3.308 1.00 83.25 106 GLU A CA 1
ATOM 797 C C . GLU A 1 106 ? 15.108 9.446 2.189 1.00 83.25 106 GLU A C 1
ATOM 799 O O . GLU A 1 106 ? 14.044 9.353 1.566 1.00 83.25 106 GLU A O 1
ATOM 804 N N . GLU A 1 107 ? 15.991 10.414 1.956 1.00 82.75 107 GLU A N 1
ATOM 805 C CA . GLU A 1 107 ? 15.847 11.316 0.823 1.00 82.75 107 GLU A CA 1
ATOM 806 C C . GLU A 1 107 ? 15.996 10.500 -0.472 1.00 82.75 107 GLU A C 1
ATOM 808 O O . GLU A 1 107 ? 16.926 9.697 -0.568 1.00 82.75 107 GLU A O 1
ATOM 813 N N . PRO A 1 108 ? 15.090 10.638 -1.457 1.00 76.69 108 PRO A N 1
ATOM 814 C CA . PRO A 1 108 ? 15.197 9.879 -2.694 1.00 76.69 108 PRO A CA 1
ATOM 815 C C . PRO A 1 108 ? 16.512 10.207 -3.406 1.00 76.69 108 PRO A C 1
ATOM 817 O O . PRO A 1 108 ? 16.728 11.339 -3.840 1.00 76.69 108 PRO A O 1
ATOM 820 N N . GLU A 1 109 ? 17.383 9.213 -3.546 1.00 80.19 109 GLU A N 1
ATOM 821 C CA . GLU A 1 109 ? 18.638 9.348 -4.279 1.00 80.19 109 GLU A CA 1
ATOM 822 C C . GLU A 1 109 ? 18.514 8.811 -5.713 1.00 80.19 109 GLU A C 1
ATOM 824 O O . GLU A 1 109 ? 17.796 7.850 -5.999 1.00 80.19 109 GLU A O 1
ATOM 829 N N . GLY A 1 110 ? 19.280 9.409 -6.627 1.00 83.94 110 GLY A N 1
ATOM 830 C CA . GLY A 1 110 ? 19.360 8.976 -8.019 1.00 83.94 110 GLY A CA 1
ATOM 831 C C . GLY A 1 110 ? 18.297 9.584 -8.936 1.00 83.94 110 GLY A C 1
ATOM 832 O O . GLY A 1 110 ? 17.516 10.454 -8.563 1.00 83.94 110 GLY A O 1
ATOM 833 N N . ASP A 1 111 ? 18.315 9.142 -10.193 1.00 88.12 111 ASP A N 1
ATOM 834 C CA . ASP A 1 111 ? 17.436 9.648 -11.245 1.00 88.12 111 ASP A CA 1
ATOM 835 C C . ASP A 1 111 ? 16.434 8.567 -11.646 1.00 88.12 111 ASP A C 1
ATOM 837 O O . ASP A 1 111 ? 16.680 7.742 -12.533 1.00 88.12 111 ASP A O 1
ATOM 841 N N . VAL A 1 112 ? 15.303 8.557 -10.939 1.00 86.50 112 VAL A N 1
ATOM 842 C CA . VAL A 1 112 ? 14.225 7.584 -11.151 1.00 86.50 112 VAL A CA 1
ATOM 843 C C . VAL A 1 112 ? 13.691 7.664 -12.581 1.00 86.50 112 VAL A C 1
ATOM 845 O O . VAL A 1 112 ? 13.455 6.627 -13.194 1.00 86.50 112 VAL A O 1
ATOM 848 N N . ILE A 1 113 ? 13.566 8.867 -13.151 1.00 86.88 113 ILE A N 1
ATOM 849 C CA . ILE A 1 113 ? 13.037 9.065 -14.507 1.00 86.88 113 ILE A CA 1
ATOM 850 C C . ILE A 1 113 ? 13.965 8.415 -15.537 1.00 86.88 113 ILE A C 1
ATOM 852 O O . ILE A 1 113 ? 13.512 7.682 -16.416 1.00 86.88 113 ILE A O 1
ATOM 856 N N . ASN A 1 114 ? 15.274 8.642 -15.430 1.00 89.75 114 ASN A N 1
ATOM 857 C CA . ASN A 1 114 ? 16.233 8.016 -16.336 1.00 89.75 114 ASN A CA 1
ATOM 858 C C . ASN A 1 114 ? 16.354 6.504 -16.111 1.00 89.75 114 ASN A C 1
ATOM 860 O O . ASN A 1 114 ? 16.536 5.765 -17.080 1.00 89.75 114 ASN A O 1
ATOM 864 N N . ALA A 1 115 ? 16.223 6.025 -14.871 1.00 88.69 115 ALA A N 1
ATOM 865 C CA . ALA A 1 115 ? 16.171 4.592 -14.594 1.00 88.69 115 ALA A CA 1
ATOM 866 C C . ALA A 1 115 ? 14.957 3.936 -15.268 1.00 88.69 115 ALA A C 1
ATOM 868 O O . ALA A 1 115 ? 15.127 2.927 -15.951 1.00 88.69 115 ALA A O 1
ATOM 869 N N . LEU A 1 116 ? 13.772 4.546 -15.154 1.00 87.88 116 LEU A N 1
ATOM 870 C CA . LEU A 1 116 ? 12.549 4.087 -15.813 1.00 87.88 116 LEU A CA 1
ATOM 871 C C . LEU A 1 116 ? 12.724 4.035 -17.333 1.00 87.88 116 LEU A C 1
ATOM 873 O O . LEU A 1 116 ? 12.561 2.972 -17.916 1.00 87.88 116 LEU A O 1
ATOM 877 N N . ARG A 1 117 ? 13.183 5.123 -17.966 1.00 88.88 117 ARG A N 1
ATOM 878 C CA . ARG A 1 117 ? 13.439 5.163 -19.422 1.00 88.88 117 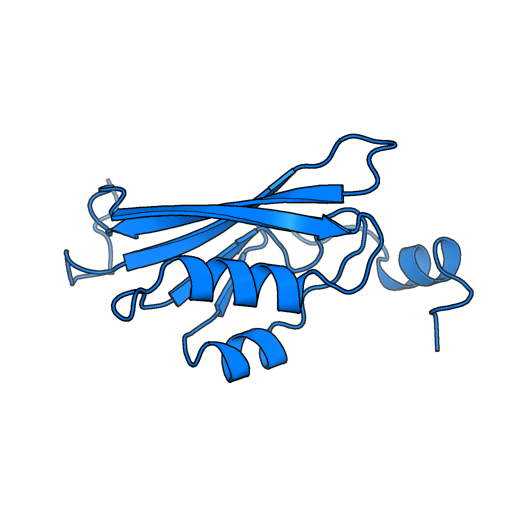ARG A CA 1
ATOM 879 C C . ARG A 1 117 ? 14.417 4.093 -19.903 1.00 88.88 117 ARG A C 1
ATOM 881 O O . ARG A 1 117 ? 14.308 3.607 -21.023 1.00 88.88 117 ARG A O 1
ATOM 888 N N . LYS A 1 118 ? 15.416 3.754 -19.084 1.00 89.06 118 LYS A N 1
ATOM 889 C CA . LYS A 1 118 ? 16.429 2.749 -19.426 1.00 89.06 118 LYS A CA 1
ATOM 890 C C . LYS A 1 118 ? 15.911 1.320 -19.260 1.00 89.06 118 LYS A C 1
ATOM 892 O O . LYS A 1 118 ? 16.303 0.448 -20.031 1.00 89.06 118 LYS A O 1
ATOM 897 N N . LEU A 1 119 ? 15.123 1.073 -18.217 1.00 87.31 119 LEU A N 1
ATOM 898 C CA . LEU A 1 119 ? 14.629 -0.258 -17.865 1.00 87.31 119 LEU A CA 1
ATOM 899 C C . LEU A 1 119 ? 13.341 -0.619 -18.615 1.00 87.31 119 LEU A C 1
ATOM 901 O O . LEU A 1 119 ? 13.150 -1.788 -18.932 1.00 87.31 119 LEU A O 1
ATOM 905 N N . PHE A 1 120 ? 12.519 0.381 -18.938 1.00 84.75 120 PHE A N 1
ATOM 906 C CA . PHE A 1 120 ? 11.211 0.261 -19.584 1.00 84.75 120 PHE A CA 1
ATOM 907 C C . PHE A 1 120 ? 11.106 1.236 -20.774 1.00 84.75 120 PHE A C 1
ATOM 909 O O . PHE A 1 120 ? 10.342 2.200 -20.734 1.00 84.75 120 PHE A O 1
ATOM 916 N N . PRO A 1 121 ? 11.914 1.051 -21.836 1.00 83.25 121 PRO A N 1
ATOM 917 C CA . PRO A 1 121 ? 11.942 1.977 -22.970 1.00 83.25 121 PRO A CA 1
ATOM 918 C C . PRO A 1 121 ? 10.604 2.044 -23.720 1.00 83.25 121 PRO A C 1
ATOM 920 O O . PRO A 1 121 ? 10.248 3.107 -24.223 1.00 83.25 121 PRO A O 1
ATOM 923 N N . ASP A 1 122 ? 9.859 0.937 -23.751 1.00 83.75 122 ASP A N 1
ATOM 924 C CA . ASP A 1 122 ? 8.574 0.825 -24.450 1.00 83.75 122 ASP A CA 1
ATOM 925 C C . ASP A 1 122 ? 7.393 1.432 -23.656 1.00 83.75 122 ASP A C 1
ATOM 927 O O . ASP A 1 122 ? 6.320 1.617 -24.223 1.00 83.75 122 ASP A O 1
ATOM 931 N N . ASP A 1 123 ? 7.600 1.793 -22.380 1.00 72.44 123 ASP A N 1
ATOM 932 C CA . ASP A 1 123 ? 6.583 2.342 -21.461 1.00 72.44 123 ASP A CA 1
ATOM 933 C C . ASP A 1 123 ? 6.881 3.807 -21.063 1.00 72.44 123 ASP A C 1
ATOM 935 O O . ASP A 1 123 ? 6.459 4.281 -20.008 1.00 72.44 123 ASP A O 1
ATOM 939 N N . SER A 1 124 ? 7.686 4.518 -21.861 1.00 58.31 124 SER A N 1
ATOM 940 C CA . SER A 1 124 ? 8.283 5.813 -21.485 1.00 58.31 124 SER A CA 1
ATOM 941 C C . SER A 1 124 ? 7.589 7.072 -22.030 1.00 58.31 124 SER A C 1
ATOM 943 O O . SER A 1 124 ? 8.103 8.175 -21.803 1.00 58.31 124 SER A O 1
ATOM 945 N N . ASP A 1 125 ? 6.446 6.906 -22.702 1.00 54.66 125 ASP A N 1
ATOM 946 C CA . ASP A 1 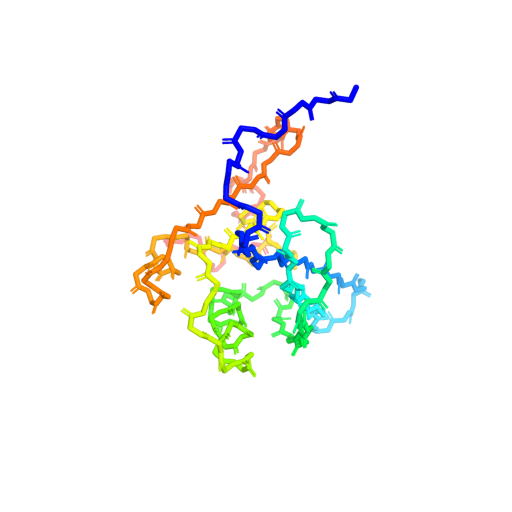125 ? 5.606 7.979 -23.265 1.00 54.66 125 ASP A CA 1
ATOM 947 C C . ASP A 1 125 ? 4.543 8.495 -22.276 1.00 54.66 125 ASP A C 1
ATOM 949 O O . ASP A 1 125 ? 3.907 7.671 -21.578 1.00 54.66 125 ASP A O 1
#

Radius of gyration: 15.82 Å; Cα contacts (8 Å, |Δi|>4): 220; chains: 1; bounding box: 34×27×50 Å

Sequence (125 aa):
MAESLISKPGVRALGVAESFRLGSPYSVLVGVVMRSDGMIDGVSLGRTTVGGLDATESIARLYESLGRNDIQFLMIDGCIISWYNIIDLEELARKLDIPILCLAFEEPEGDVINALRKLFPDDSD

Foldseek 3Di:
DDDPPPPDQAAWEWEKDWDDDPPDQKIKIKIWIATPVGDTPDIFIWIDGQVDQCPQVRVLVRVVVRVDPRHAEYEYAAQADRHRRGHPLVVSCVSVVHHYHHDYPDDDDDDPLVVCCVVPVVPND

Mean predicted aligned error: 5.5 Å

Secondary structure (DSSP, 8-state):
-PPPS---TT-EEEEEEEE--TT-SEEEEEEEEEETTS-EEEEEEEEEETT-S-HHHHHHHHHHTT--S---EEEEE-SEETTTEE--HHHHHHHHTS-EEEE-SSPPPS-HHHHHHHH-GGG--

pLDDT: mean 89.85, std 11.89, range [40.75, 98.25]

Solvent-accessible surface area (backbone atoms only — not comparable to full-atom values): 7257 Å² total; per-residue (Å²): 130,83,80,66,86,68,81,53,74,79,44,24,36,33,41,40,51,74,54,66,52,94,92,46,70,48,16,43,32,40,36,39,32,33,30,73,80,71,50,75,81,46,76,36,75,40,57,29,42,46,62,32,80,42,36,36,61,31,51,50,51,35,52,59,72,64,74,68,90,71,64,62,31,37,39,30,74,44,55,58,41,51,65,75,12,49,44,50,62,68,61,44,27,68,74,68,76,37,56,69,45,72,42,69,96,60,82,90,77,82,60,66,68,62,48,44,44,70,78,37,62,92,72,64,124